Protein AF-A0A7W9FMF7-F1 (afdb_monomer)

Secondary structure (DSSP, 8-state):
--B-TTS-B--SSHHHHHHHHHHHHTTSS-------S--HHHHHHHHHHHHHHHHTS-HHHHHHHHHHHHHHHH--

Structure (mmCIF, N/CA/C/O backbone):
data_AF-A0A7W9FMF7-F1
#
_entry.id   AF-A0A7W9FMF7-F1
#
loop_
_atom_site.group_PDB
_atom_site.id
_atom_site.type_symbol
_atom_site.label_atom_id
_atom_site.label_alt_id
_atom_site.label_comp_id
_atom_site.label_asym_id
_atom_site.label_entity_id
_atom_site.label_seq_id
_atom_site.pdbx_PDB_ins_code
_atom_site.Cartn_x
_atom_site.Cartn_y
_atom_site.Cartn_z
_atom_site.occupancy
_atom_site.B_iso_or_equiv
_atom_site.auth_seq_id
_atom_site.auth_comp_id
_atom_site.auth_asym_id
_atom_site.auth_atom_id
_atom_site.pdbx_PDB_model_num
ATOM 1 N N . MET A 1 1 ? -1.276 -15.150 11.937 1.00 71.19 1 MET A N 1
ATOM 2 C CA . MET A 1 1 ? -2.557 -14.424 11.782 1.00 71.19 1 MET A CA 1
ATOM 3 C C . MET A 1 1 ? -2.424 -13.472 10.613 1.00 71.19 1 MET A C 1
ATOM 5 O O . MET A 1 1 ? -1.388 -12.815 10.549 1.00 71.19 1 MET A O 1
ATOM 9 N N . PRO A 1 2 ? -3.400 -13.412 9.697 1.00 82.56 2 PRO A N 1
ATOM 10 C CA . PRO A 1 2 ? -3.409 -12.400 8.654 1.00 82.56 2 PRO A CA 1
ATOM 11 C C . PRO A 1 2 ? -3.443 -10.993 9.252 1.00 82.56 2 PRO A C 1
ATOM 13 O O . PRO A 1 2 ? -4.006 -10.744 10.325 1.00 82.56 2 PRO A O 1
ATOM 16 N N . THR A 1 3 ? -2.810 -10.081 8.528 1.00 83.12 3 THR A N 1
ATOM 17 C CA . THR A 1 3 ? -2.695 -8.675 8.897 1.00 83.12 3 THR A CA 1
ATOM 18 C C . THR A 1 3 ? -3.659 -7.878 8.034 1.00 83.12 3 THR A C 1
ATOM 20 O O . THR A 1 3 ? -3.623 -7.977 6.810 1.00 83.12 3 THR A O 1
ATOM 23 N N . GLY A 1 4 ? -4.540 -7.104 8.663 1.00 79.50 4 GLY A N 1
ATOM 24 C CA . GLY A 1 4 ? -5.450 -6.220 7.944 1.00 79.50 4 GLY A CA 1
ATOM 25 C C . GLY A 1 4 ? -4.748 -4.970 7.396 1.00 79.50 4 GLY A C 1
ATOM 26 O O . GLY A 1 4 ? -3.568 -4.741 7.673 1.00 79.50 4 GLY A O 1
ATOM 27 N N . PRO A 1 5 ? -5.475 -4.123 6.648 1.00 80.50 5 PRO A N 1
ATOM 28 C CA . PRO A 1 5 ? -4.896 -3.020 5.876 1.00 80.50 5 PRO A CA 1
ATOM 29 C C . PRO A 1 5 ? -4.059 -2.027 6.690 1.00 80.50 5 PRO A C 1
ATOM 31 O O . PRO A 1 5 ? -3.112 -1.452 6.162 1.00 80.50 5 PRO A O 1
ATOM 34 N N . LYS A 1 6 ? -4.381 -1.830 7.975 1.00 78.69 6 LYS A N 1
ATOM 35 C CA . LYS A 1 6 ? -3.650 -0.928 8.876 1.00 78.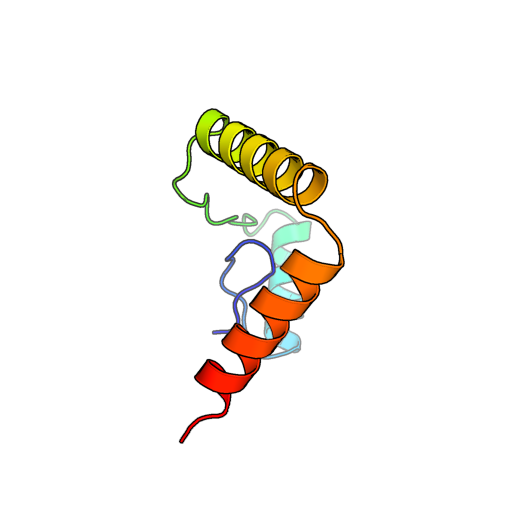69 6 LYS A CA 1
ATOM 36 C C . LYS A 1 6 ? -2.785 -1.670 9.901 1.00 78.69 6 LYS A C 1
ATOM 38 O O . LYS A 1 6 ? -2.581 -1.185 11.009 1.00 78.69 6 LYS A O 1
ATOM 43 N N . GLY A 1 7 ? -2.324 -2.882 9.590 1.00 78.5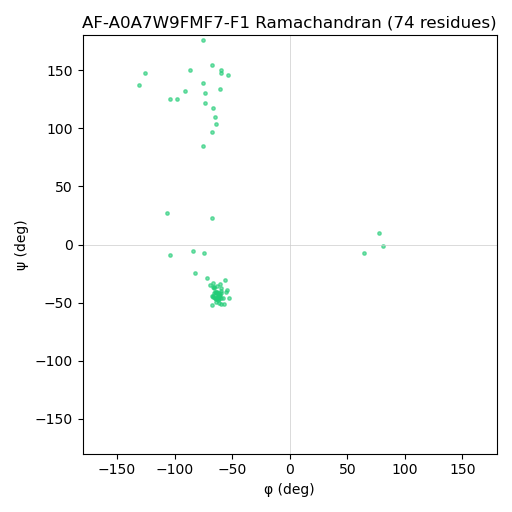6 7 GLY A N 1
ATOM 44 C CA . GLY A 1 7 ? -1.467 -3.646 10.504 1.00 78.56 7 GLY A CA 1
ATOM 45 C C . GLY A 1 7 ? -2.218 -4.391 11.617 1.00 78.56 7 GLY A C 1
ATOM 46 O O . GLY A 1 7 ? -1.603 -5.089 12.418 1.00 78.56 7 GLY A O 1
ATOM 47 N N . GLN A 1 8 ? -3.545 -4.275 11.685 1.00 84.50 8 GLN A N 1
ATOM 48 C CA . GLN A 1 8 ? -4.372 -4.970 12.676 1.00 84.50 8 GLN A CA 1
ATOM 49 C C . GLN A 1 8 ? -4.244 -6.498 12.552 1.00 84.50 8 GLN A C 1
ATOM 51 O O . GLN A 1 8 ? -4.358 -7.056 11.460 1.00 84.50 8 GLN A O 1
ATOM 56 N N . LYS A 1 9 ? -4.065 -7.205 13.669 1.00 84.50 9 LYS A N 1
ATOM 57 C CA . LYS A 1 9 ? -4.113 -8.674 13.672 1.00 84.50 9 LYS A CA 1
ATOM 58 C C . LYS A 1 9 ? -5.566 -9.120 13.515 1.00 84.50 9 LYS A C 1
ATOM 60 O O . LYS A 1 9 ? -6.441 -8.617 14.223 1.00 84.50 9 LYS A O 1
ATOM 65 N N . ARG A 1 10 ? -5.845 -10.035 12.587 1.00 86.62 10 ARG A N 1
ATOM 66 C CA . ARG A 1 10 ? -7.195 -10.571 12.362 1.00 86.62 10 ARG A CA 1
ATOM 67 C C . ARG A 1 10 ? -7.192 -12.104 12.434 1.00 86.62 10 ARG A C 1
ATOM 69 O O . ARG A 1 10 ? -6.177 -12.718 12.088 1.00 86.62 10 ARG A O 1
ATOM 76 N N . PRO A 1 11 ? -8.287 -12.724 12.912 1.00 89.31 11 PRO A N 1
ATOM 77 C CA . PRO A 1 11 ? -8.502 -14.158 12.752 1.00 89.31 11 PRO A CA 1
ATOM 78 C C . PRO A 1 11 ? -8.396 -14.556 11.277 1.00 89.31 11 PRO A C 1
ATOM 80 O O . PRO A 1 11 ? -8.711 -13.761 10.395 1.00 89.31 11 PRO A O 1
ATOM 83 N N . ALA A 1 12 ? -7.887 -15.757 11.009 1.00 87.69 12 ALA A N 1
ATOM 84 C CA . ALA A 1 12 ? -7.752 -16.248 9.636 1.00 87.69 12 ALA A CA 1
ATOM 85 C C . ALA A 1 12 ? -9.055 -16.838 9.097 1.00 87.69 12 ALA A C 1
ATOM 87 O O . ALA A 1 12 ? -9.259 -16.884 7.887 1.00 87.69 12 ALA A O 1
ATOM 88 N N . ASP A 1 13 ? -9.919 -17.294 9.996 1.00 92.69 13 ASP A N 1
ATOM 89 C CA . ASP A 1 13 ? -11.184 -17.913 9.667 1.00 92.69 13 ASP A CA 1
ATOM 90 C C . ASP A 1 13 ? -12.297 -16.869 9.484 1.00 92.69 13 ASP A C 1
ATOM 92 O O . ASP A 1 13 ? -12.295 -15.782 10.077 1.00 92.69 13 ASP A O 1
ATOM 96 N N . LEU A 1 14 ? -13.260 -17.214 8.626 1.00 89.25 14 LEU A N 1
ATOM 97 C CA . LEU A 1 14 ? -14.373 -16.337 8.263 1.00 89.25 14 LEU A CA 1
ATOM 98 C C . LEU A 1 14 ? -15.290 -16.050 9.457 1.00 89.25 14 LEU A C 1
ATOM 100 O O . LEU A 1 14 ? -15.706 -14.909 9.651 1.00 89.25 14 LEU A O 1
ATOM 104 N N . ILE A 1 15 ? -15.571 -17.069 10.274 1.00 94.62 15 ILE A N 1
ATOM 105 C CA . ILE A 1 15 ? -16.491 -16.970 11.414 1.00 94.62 15 ILE A CA 1
ATOM 106 C C . ILE A 1 15 ? -15.903 -16.051 12.489 1.00 94.62 15 ILE A C 1
ATOM 108 O O . ILE A 1 15 ? -16.536 -15.080 12.894 1.00 94.62 15 ILE A O 1
ATOM 112 N N . GLY A 1 16 ? -14.664 -16.295 12.904 1.00 92.56 16 GLY A N 1
ATOM 113 C CA . GLY A 1 16 ? -13.933 -15.486 13.872 1.00 92.56 16 GLY A CA 1
ATOM 114 C C . GLY A 1 16 ? -13.740 -14.051 13.395 1.00 92.56 16 GLY A C 1
ATOM 115 O O . GLY A 1 16 ? -13.822 -13.114 14.192 1.00 92.56 16 GLY A O 1
ATOM 116 N N . SER A 1 17 ? -13.565 -13.850 12.087 1.00 91.12 17 SER A N 1
ATOM 117 C CA . SER A 1 17 ? -13.556 -12.511 11.495 1.00 91.12 17 SER A CA 1
ATOM 118 C C . SER A 1 17 ? -14.912 -11.814 11.630 1.00 91.12 17 SER A C 1
ATOM 120 O O . SER A 1 17 ? -14.943 -10.659 12.056 1.00 91.12 17 SER A O 1
ATOM 122 N N . ALA A 1 18 ? -16.020 -12.500 11.335 1.00 92.50 18 ALA A N 1
ATOM 123 C CA . ALA A 1 18 ? -17.369 -11.951 11.482 1.00 92.50 18 ALA A CA 1
ATOM 124 C C . ALA A 1 18 ? -17.695 -11.601 12.945 1.00 92.50 18 ALA A C 1
ATOM 126 O O . ALA A 1 18 ? -18.168 -10.500 13.220 1.00 92.50 18 ALA A O 1
ATOM 127 N N . VAL A 1 19 ? -17.353 -12.480 13.894 1.00 94.12 19 VAL A N 1
ATOM 128 C CA . VAL A 1 19 ? -17.524 -12.230 15.337 1.00 94.12 19 VAL A CA 1
ATOM 129 C C . VAL A 1 19 ? -16.709 -11.018 15.787 1.00 94.12 19 VAL A C 1
ATOM 131 O O . VAL A 1 19 ? -17.227 -10.147 16.481 1.00 94.12 19 VAL A O 1
ATOM 134 N N . ARG A 1 20 ? -15.445 -10.905 15.360 1.00 90.06 20 ARG A N 1
ATOM 135 C CA . ARG A 1 20 ? -14.618 -9.728 15.666 1.00 90.06 20 ARG A CA 1
ATOM 136 C C . ARG A 1 20 ? -15.217 -8.444 15.090 1.00 90.06 20 ARG A C 1
ATOM 138 O O . ARG A 1 20 ? -15.196 -7.419 15.760 1.00 90.06 20 ARG A O 1
ATOM 145 N N . VAL A 1 21 ? -15.738 -8.477 13.862 1.00 90.81 21 VAL A N 1
ATOM 146 C CA . VAL A 1 21 ? -16.410 -7.314 13.255 1.00 90.81 21 VAL A CA 1
ATOM 147 C C . VAL A 1 21 ? -17.649 -6.919 14.058 1.00 90.81 21 VAL A C 1
ATOM 149 O O . VAL A 1 21 ? -17.809 -5.737 14.349 1.00 90.81 21 VAL A O 1
ATOM 152 N N . MET A 1 22 ? -18.473 -7.889 14.467 1.00 95.88 22 MET A N 1
ATOM 153 C CA . MET A 1 22 ? -19.638 -7.646 15.320 1.00 95.88 22 MET A CA 1
ATOM 154 C C . MET A 1 22 ? -19.235 -6.960 16.630 1.00 95.88 22 MET A C 1
ATOM 156 O O . MET A 1 22 ? -19.782 -5.910 16.941 1.00 95.88 22 MET A O 1
ATOM 160 N N . ARG A 1 23 ? -18.243 -7.49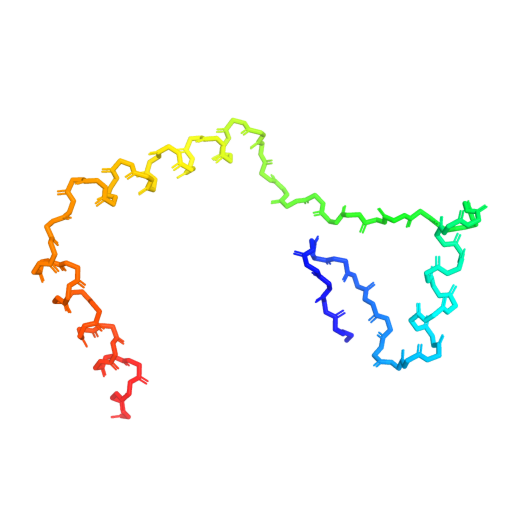9 17.352 1.00 94.38 23 ARG A N 1
ATOM 161 C CA . ARG A 1 23 ? -17.757 -6.933 18.624 1.00 94.38 23 ARG A CA 1
ATOM 162 C C . ARG A 1 23 ? -17.221 -5.513 18.487 1.00 94.38 23 ARG A C 1
ATOM 164 O O . ARG A 1 23 ? -17.426 -4.686 19.368 1.00 94.38 23 ARG A O 1
ATOM 171 N N . ILE A 1 24 ? -16.545 -5.218 17.377 1.00 92.25 24 ILE A N 1
ATOM 172 C CA . ILE A 1 24 ? -16.083 -3.858 17.081 1.00 92.25 24 ILE A CA 1
ATOM 173 C C . ILE A 1 24 ? -17.273 -2.924 16.840 1.00 92.25 24 ILE A C 1
ATOM 175 O O . ILE A 1 24 ? -17.304 -1.817 17.370 1.00 92.25 24 ILE A O 1
ATOM 179 N N . ALA A 1 25 ? -18.264 -3.366 16.063 1.00 93.00 25 ALA A N 1
ATOM 180 C CA . ALA A 1 25 ? -19.441 -2.564 15.743 1.00 93.00 25 ALA A CA 1
ATOM 181 C C . ALA A 1 25 ? -20.328 -2.291 16.970 1.00 93.00 25 ALA A C 1
ATOM 183 O O . ALA A 1 25 ? -20.926 -1.222 17.060 1.00 93.00 25 ALA A O 1
ATOM 184 N N . THR A 1 26 ? -20.395 -3.229 17.918 1.00 96.12 26 THR A N 1
ATOM 185 C CA . THR A 1 26 ? -21.136 -3.076 19.180 1.00 96.12 26 THR A CA 1
ATOM 186 C C . THR A 1 26 ? -20.342 -2.353 20.270 1.00 96.12 26 THR A C 1
ATOM 188 O O . THR A 1 26 ? -20.897 -2.063 21.326 1.00 96.12 26 THR A O 1
ATOM 191 N N . GLY A 1 27 ? -19.060 -2.048 20.038 1.00 90.81 27 GLY A N 1
ATOM 192 C CA . GLY A 1 27 ? -18.183 -1.394 21.014 1.00 90.81 27 GLY A CA 1
ATOM 193 C C . GLY A 1 27 ? -17.646 -2.317 22.115 1.00 90.81 27 GLY A C 1
ATOM 194 O O . GLY A 1 27 ? -17.037 -1.835 23.065 1.00 90.81 27 GLY A O 1
ATOM 195 N N . GLU A 1 28 ? -17.837 -3.631 21.991 1.00 92.56 28 GLU A N 1
ATOM 196 C CA . GLU A 1 28 ? -17.294 -4.640 22.910 1.00 92.56 28 GLU A CA 1
ATOM 197 C C . GLU A 1 28 ? -15.771 -4.804 22.746 1.00 92.56 28 GLU A C 1
ATOM 199 O O . GLU A 1 28 ? -15.063 -5.115 23.702 1.00 92.56 28 GLU A O 1
ATOM 204 N N . GLU A 1 29 ? -15.241 -4.556 21.543 1.00 89.81 29 GLU A N 1
ATOM 205 C CA . GLU A 1 29 ? -13.803 -4.583 21.260 1.00 89.81 29 GLU A CA 1
ATOM 206 C C . GLU A 1 29 ? -13.369 -3.321 20.497 1.00 89.81 29 GLU A C 1
ATOM 208 O O . GLU A 1 29 ? -14.024 -2.887 19.553 1.00 89.81 29 GLU A O 1
ATOM 213 N N . ALA A 1 30 ? -12.234 -2.724 20.870 1.00 84.06 30 ALA A N 1
ATOM 214 C CA . ALA A 1 30 ? -11.687 -1.581 20.141 1.00 84.06 30 ALA A CA 1
ATOM 215 C C . ALA A 1 30 ? -11.031 -2.023 18.822 1.00 84.06 30 ALA A C 1
ATOM 217 O O . ALA A 1 30 ? -10.267 -2.993 18.793 1.00 84.06 30 ALA A O 1
ATOM 218 N N . ASP A 1 31 ? -11.237 -1.266 17.738 1.00 84.44 31 ASP A N 1
ATOM 219 C CA . ASP A 1 31 ? -10.472 -1.469 16.503 1.00 84.44 31 ASP A CA 1
ATOM 220 C C . ASP A 1 31 ? -9.053 -0.915 16.671 1.00 84.44 31 ASP A C 1
ATOM 222 O O . ASP A 1 31 ? -8.752 0.237 16.350 1.00 84.44 31 ASP A O 1
ATOM 226 N N . GLN A 1 32 ? -8.175 -1.743 17.238 1.00 73.25 32 GLN A N 1
ATOM 227 C CA . GLN A 1 32 ? -6.777 -1.393 17.445 1.00 73.25 32 GLN A CA 1
ATOM 228 C C . GLN A 1 32 ? -6.057 -1.275 16.099 1.00 73.25 32 GLN A C 1
ATOM 230 O O . GLN A 1 32 ? -5.583 -2.253 15.511 1.00 73.25 32 GLN A O 1
ATOM 235 N N . VAL A 1 33 ? -5.949 -0.041 15.621 1.00 71.88 33 VAL A N 1
ATOM 236 C CA . VAL A 1 33 ? -5.038 0.323 14.543 1.00 71.88 33 VAL A CA 1
ATOM 237 C C . VAL A 1 33 ? -3.628 0.323 15.122 1.00 71.88 33 VAL A C 1
ATOM 239 O O . VAL A 1 33 ? -3.349 1.060 16.067 1.00 71.88 33 VAL A O 1
ATOM 242 N N . GLN A 1 34 ? 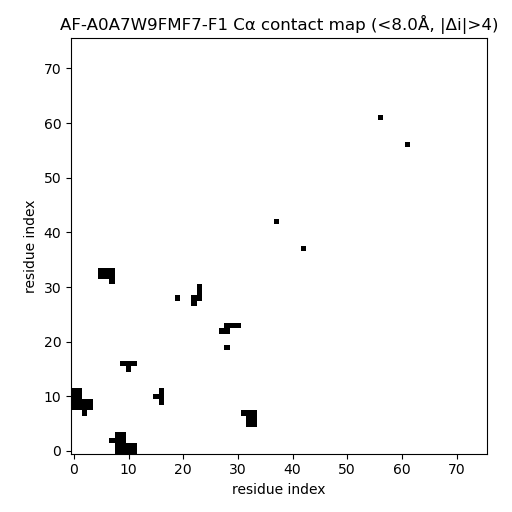-2.724 -0.486 14.563 1.00 65.19 34 GLN A N 1
ATOM 243 C CA . GLN A 1 34 ? -1.312 -0.341 14.902 1.00 65.19 34 GLN A CA 1
ATOM 244 C C . GLN A 1 34 ? -0.857 1.024 14.397 1.00 65.19 34 GLN A C 1
ATOM 246 O O . GLN A 1 34 ? -0.773 1.256 13.191 1.00 65.19 34 GLN A O 1
ATOM 251 N N . VAL A 1 35 ? -0.592 1.941 15.328 1.00 64.31 35 VAL A N 1
ATOM 252 C CA . VAL A 1 35 ? 0.059 3.201 14.996 1.00 64.31 35 VAL A CA 1
ATOM 253 C C . VAL A 1 35 ? 1.465 2.835 14.552 1.00 64.31 35 VAL A C 1
ATOM 255 O O . VAL A 1 35 ? 2.253 2.271 15.302 1.00 64.31 35 VAL A O 1
ATOM 258 N N . ASP A 1 36 ? 1.763 3.139 13.303 1.00 65.81 36 ASP A N 1
ATOM 259 C CA . ASP A 1 36 ? 2.952 2.778 12.542 1.00 65.81 36 ASP A CA 1
ATOM 260 C C . ASP A 1 36 ? 4.247 3.454 13.048 1.00 65.81 36 ASP A C 1
ATOM 262 O O . ASP A 1 36 ? 5.213 3.595 12.300 1.00 65.81 36 ASP A O 1
ATOM 266 N N . GLY A 1 37 ? 4.275 3.886 14.318 1.00 66.62 37 GLY A N 1
ATOM 267 C CA . GLY A 1 37 ? 5.416 4.458 15.047 1.00 66.62 37 GLY A CA 1
ATOM 268 C C . GLY A 1 37 ? 5.940 5.789 14.500 1.00 66.62 37 GLY A C 1
ATOM 269 O O . GLY A 1 37 ? 6.802 6.419 15.103 1.00 66.62 37 GLY A O 1
ATOM 270 N N . LYS A 1 38 ? 5.435 6.227 13.345 1.00 74.44 38 LYS A N 1
ATOM 271 C CA . LYS A 1 38 ? 5.883 7.415 12.622 1.00 74.44 38 LYS A CA 1
ATOM 272 C C . LYS A 1 38 ? 5.090 8.635 13.062 1.00 74.44 38 LYS A C 1
ATOM 274 O O . LYS A 1 38 ? 3.858 8.613 13.050 1.00 74.44 38 LYS A O 1
ATOM 279 N N . SER A 1 39 ? 5.800 9.724 13.351 1.00 80.81 39 SER A N 1
ATOM 280 C CA . SER A 1 39 ? 5.178 11.030 13.572 1.00 80.81 39 SER A CA 1
ATOM 281 C C . SER A 1 39 ? 4.392 11.475 12.332 1.00 80.81 39 SER A C 1
ATOM 283 O O . SER A 1 39 ? 4.744 11.137 11.195 1.00 80.81 39 SER A O 1
ATOM 285 N N . ALA A 1 40 ? 3.323 12.251 12.535 1.00 78.81 40 ALA A N 1
ATOM 286 C CA . ALA A 1 40 ? 2.507 12.780 11.439 1.00 78.81 40 ALA A CA 1
ATOM 287 C C . ALA A 1 40 ? 3.357 13.575 10.427 1.00 78.81 40 ALA A C 1
ATOM 289 O O . ALA A 1 40 ? 3.231 13.377 9.219 1.00 78.81 40 ALA A O 1
ATOM 290 N N . ALA A 1 41 ? 4.309 14.369 10.928 1.00 82.00 41 ALA A N 1
ATOM 291 C CA . ALA A 1 41 ? 5.261 15.118 10.113 1.00 82.00 41 ALA A CA 1
ATOM 292 C C . ALA A 1 41 ? 6.130 14.208 9.223 1.00 82.00 41 ALA A C 1
ATOM 294 O O . ALA A 1 41 ? 6.324 14.500 8.043 1.00 82.00 41 ALA A O 1
ATOM 295 N N . ALA A 1 42 ? 6.614 13.072 9.742 1.00 84.00 42 ALA A N 1
ATOM 296 C CA . ALA A 1 42 ? 7.415 12.131 8.957 1.00 84.00 42 ALA A CA 1
ATOM 297 C C . ALA A 1 42 ? 6.604 11.485 7.820 1.00 84.00 42 ALA A C 1
ATOM 299 O O . ALA A 1 42 ? 7.123 11.293 6.718 1.00 84.00 42 ALA A O 1
ATOM 300 N N . LYS A 1 43 ? 5.320 11.180 8.059 1.00 83.94 43 LYS A N 1
ATOM 301 C CA . LYS A 1 43 ? 4.417 10.656 7.019 1.00 83.94 43 LYS A CA 1
ATOM 302 C C . LYS A 1 43 ? 4.185 11.677 5.912 1.00 83.94 43 LYS A C 1
ATOM 304 O O . LYS A 1 43 ? 4.271 11.340 4.731 1.00 83.94 43 LYS A O 1
ATOM 309 N N . GLU A 1 44 ? 3.913 12.919 6.294 1.00 85.38 44 GLU A N 1
ATOM 310 C CA . GLU A 1 44 ? 3.661 14.001 5.350 1.00 85.38 44 GLU A CA 1
ATOM 311 C C . GLU A 1 44 ? 4.900 14.297 4.495 1.00 85.38 44 GLU A C 1
ATOM 313 O O . GLU A 1 44 ? 4.811 14.355 3.266 1.00 85.38 44 GLU A O 1
ATOM 318 N N . LEU A 1 45 ? 6.071 14.401 5.127 1.00 88.81 45 LEU A N 1
ATOM 319 C CA . LEU A 1 45 ? 7.334 14.660 4.440 1.00 88.81 45 LEU A CA 1
ATOM 320 C C . LEU A 1 45 ? 7.710 13.511 3.494 1.00 88.81 45 LEU A C 1
ATOM 322 O O . LEU A 1 45 ? 8.096 13.763 2.351 1.00 88.81 45 LEU A O 1
ATOM 326 N N . GLY A 1 46 ? 7.528 12.255 3.917 1.00 88.75 46 GLY A N 1
ATOM 327 C CA . GLY A 1 46 ? 7.758 11.085 3.066 1.00 88.75 46 GLY A CA 1
ATOM 328 C C . GLY A 1 46 ? 6.858 11.064 1.827 1.00 88.75 46 GLY A C 1
ATOM 329 O O . GLY A 1 46 ? 7.336 10.822 0.717 1.00 88.75 46 GLY A O 1
ATOM 330 N N . SER A 1 47 ? 5.571 11.386 1.996 1.00 88.81 47 SER A N 1
ATOM 331 C CA . SER A 1 47 ? 4.614 11.498 0.887 1.00 88.81 47 SER A CA 1
ATOM 332 C C . SER A 1 47 ? 5.005 12.610 -0.092 1.00 88.81 47 SER A C 1
ATOM 334 O O . SER A 1 47 ? 5.087 12.368 -1.299 1.00 88.81 47 SER A O 1
ATOM 336 N N . LYS A 1 48 ? 5.334 13.808 0.412 1.00 92.50 48 LYS A N 1
ATOM 337 C CA . LYS A 1 48 ? 5.794 14.939 -0.415 1.00 92.50 48 LYS A CA 1
ATOM 338 C C . LYS A 1 48 ? 7.067 14.596 -1.193 1.00 92.50 48 LYS A C 1
ATOM 340 O O . LYS A 1 48 ? 7.130 14.833 -2.398 1.00 92.50 48 LYS A O 1
ATOM 345 N N . GLY A 1 49 ? 8.055 13.993 -0.532 1.00 92.62 49 GLY A N 1
ATOM 346 C CA . GLY A 1 49 ? 9.311 13.588 -1.165 1.00 92.62 49 GLY A CA 1
ATOM 347 C C . GLY A 1 49 ? 9.114 12.534 -2.258 1.00 92.62 49 GLY A C 1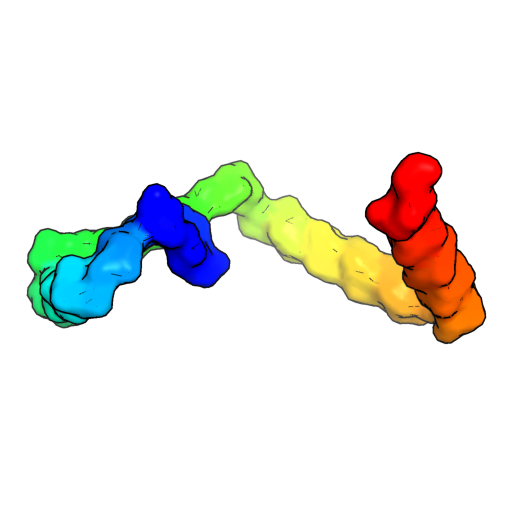
ATOM 348 O O . GLY A 1 49 ? 9.699 12.643 -3.336 1.00 92.62 49 GLY A O 1
ATOM 349 N N . GLY A 1 50 ? 8.253 11.541 -2.012 1.00 91.38 50 GLY A N 1
ATOM 350 C CA . GLY A 1 50 ? 7.904 10.515 -2.995 1.00 91.38 50 GLY A CA 1
ATOM 351 C C . GLY A 1 50 ? 7.212 11.090 -4.233 1.00 91.38 50 GLY A C 1
ATOM 352 O O . GLY A 1 50 ? 7.618 10.779 -5.352 1.00 91.38 50 GLY A O 1
ATOM 353 N N . LYS A 1 51 ? 6.226 11.976 -4.037 1.00 92.19 51 LYS A N 1
ATOM 354 C CA . LYS A 1 51 ? 5.516 12.658 -5.132 1.00 92.19 51 LYS A CA 1
ATOM 355 C C . LYS A 1 51 ? 6.463 13.483 -5.996 1.00 92.19 51 LYS A C 1
ATOM 357 O O . LYS A 1 51 ? 6.528 13.262 -7.200 1.00 92.19 51 LYS A O 1
ATOM 362 N N . LYS A 1 52 ? 7.283 14.335 -5.376 1.00 93.44 52 LYS A N 1
ATOM 363 C CA . LYS A 1 52 ? 8.231 15.184 -6.108 1.00 93.44 52 LYS A CA 1
ATOM 364 C C . LYS A 1 52 ? 9.280 14.370 -6.868 1.00 93.44 52 LYS A C 1
ATOM 366 O O . LYS A 1 52 ? 9.665 14.721 -7.978 1.00 93.44 52 LYS A O 1
ATOM 371 N N . ARG A 1 53 ? 9.722 13.238 -6.307 1.00 90.38 53 ARG A N 1
ATOM 372 C CA . ARG A 1 53 ? 10.608 12.301 -7.015 1.00 90.38 53 ARG A CA 1
ATOM 373 C C . ARG A 1 53 ? 9.927 11.685 -8.236 1.00 90.38 53 ARG A C 1
ATOM 375 O O . ARG A 1 53 ? 10.588 11.519 -9.254 1.00 90.38 53 ARG A O 1
ATOM 382 N N . ALA A 1 54 ? 8.649 11.326 -8.132 1.00 88.88 54 ALA A N 1
ATOM 383 C CA . ALA A 1 54 ? 7.901 10.770 -9.253 1.00 88.88 54 ALA A CA 1
ATOM 384 C C . ALA A 1 54 ? 7.694 11.813 -10.361 1.00 88.88 54 ALA A C 1
ATOM 386 O O . ALA A 1 54 ? 7.937 11.503 -11.523 1.00 88.88 54 ALA A O 1
ATOM 387 N N . GLU A 1 55 ? 7.321 13.043 -9.999 1.00 91.50 55 GLU A N 1
ATOM 388 C CA . GLU A 1 55 ? 7.171 14.174 -10.926 1.00 91.50 55 GLU A CA 1
ATOM 389 C C . GLU A 1 55 ? 8.468 14.462 -11.690 1.00 91.50 55 GLU A C 1
ATOM 391 O O . GLU A 1 55 ? 8.453 14.564 -12.912 1.00 91.50 55 GLU A O 1
ATOM 396 N N . ASN A 1 56 ? 9.604 14.501 -10.989 1.00 92.56 56 ASN A N 1
ATOM 397 C CA . ASN A 1 56 ? 10.904 14.806 -11.591 1.00 92.56 56 ASN A CA 1
ATOM 398 C C . ASN A 1 56 ? 11.494 13.663 -12.437 1.00 92.56 56 ASN A C 1
ATOM 400 O O . ASN A 1 56 ? 12.544 13.837 -13.053 1.00 92.56 56 ASN A O 1
ATOM 404 N N . MET A 1 57 ? 10.892 12.471 -12.435 1.00 92.75 57 MET A N 1
ATOM 405 C CA . MET A 1 57 ? 11.444 11.310 -13.129 1.00 92.75 57 MET A CA 1
ATOM 406 C C . MET A 1 57 ? 10.796 11.125 -14.498 1.00 92.75 57 MET A C 1
ATOM 408 O O . MET A 1 57 ? 9.576 10.951 -14.588 1.00 92.75 57 MET A O 1
ATOM 412 N N . THR A 1 58 ? 11.623 11.070 -15.544 1.00 94.81 58 THR A N 1
ATOM 413 C CA . THR A 1 58 ? 11.151 10.827 -16.912 1.00 94.81 58 THR A CA 1
ATOM 414 C C . THR A 1 58 ? 10.608 9.400 -17.078 1.00 94.81 58 THR A C 1
ATOM 416 O O . THR A 1 58 ? 11.015 8.493 -16.335 1.00 94.81 58 THR A O 1
ATOM 419 N N . PRO A 1 59 ? 9.691 9.164 -18.033 1.00 93.00 59 PRO A N 1
ATOM 420 C CA . PRO A 1 59 ? 9.159 7.830 -18.317 1.00 93.00 59 PRO A CA 1
ATOM 421 C C . PRO A 1 59 ? 10.247 6.788 -18.613 1.00 93.00 59 PRO A C 1
ATOM 423 O O . PRO A 1 59 ? 10.173 5.661 -18.122 1.00 93.00 59 PRO A O 1
ATOM 426 N N . GLU A 1 60 ? 11.296 7.171 -19.338 1.00 94.06 60 GLU A N 1
ATOM 427 C CA . GLU A 1 60 ? 12.412 6.298 -19.720 1.00 94.06 60 GLU A CA 1
ATOM 428 C C . GLU A 1 60 ? 13.203 5.877 -18.484 1.00 94.06 60 GLU A C 1
ATOM 430 O O . GLU A 1 60 ? 13.495 4.694 -18.293 1.00 94.06 60 GLU A O 1
ATOM 435 N N . ARG A 1 61 ? 13.482 6.832 -17.586 1.00 94.06 61 ARG A N 1
ATOM 436 C CA . ARG A 1 61 ? 14.184 6.548 -16.334 1.00 94.06 61 ARG A CA 1
ATOM 437 C C . ARG A 1 61 ? 13.356 5.653 -15.410 1.00 94.06 61 ARG A C 1
ATOM 439 O O . ARG A 1 61 ? 13.921 4.775 -14.757 1.00 94.06 61 ARG A O 1
ATOM 446 N N . ARG A 1 62 ? 12.026 5.820 -15.373 1.00 92.81 62 ARG A N 1
ATOM 447 C CA . ARG A 1 62 ? 11.124 4.908 -14.639 1.00 92.81 62 ARG A CA 1
ATOM 448 C C . ARG A 1 62 ? 11.182 3.493 -15.216 1.00 92.81 62 ARG A C 1
ATOM 450 O O . ARG A 1 62 ? 11.309 2.536 -14.451 1.00 92.81 62 ARG A O 1
ATOM 457 N N . ALA A 1 63 ? 11.123 3.362 -16.542 1.00 94.62 63 ALA A N 1
ATOM 458 C CA . A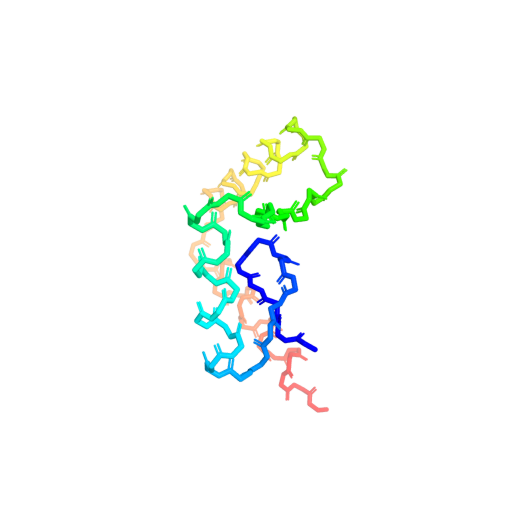LA A 1 63 ? 11.181 2.075 -17.231 1.00 94.62 63 ALA A CA 1
ATOM 459 C C . ALA A 1 63 ? 12.523 1.357 -17.002 1.00 94.62 63 ALA A C 1
ATOM 461 O O . ALA A 1 63 ? 12.549 0.152 -16.750 1.00 94.62 63 ALA A O 1
ATOM 462 N N . GLU A 1 64 ? 13.633 2.095 -17.018 1.00 96.19 64 GLU A N 1
ATOM 463 C CA . GLU A 1 64 ? 14.966 1.568 -16.722 1.00 96.19 64 GLU A CA 1
ATOM 464 C C . GLU A 1 64 ? 15.061 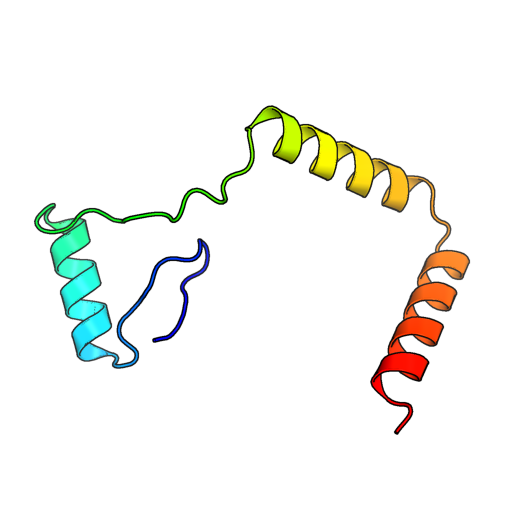1.014 -15.291 1.00 96.19 64 GLU A C 1
ATOM 466 O O . GLU A 1 64 ? 15.529 -0.108 -15.085 1.00 96.19 64 GLU A O 1
ATOM 471 N N . ILE A 1 65 ? 14.577 1.767 -14.296 1.00 94.75 65 ILE A N 1
ATOM 472 C CA . ILE A 1 65 ? 14.558 1.325 -12.893 1.00 94.75 65 ILE A CA 1
ATOM 473 C C . ILE A 1 65 ? 13.692 0.071 -12.736 1.00 94.75 65 ILE A C 1
ATOM 475 O O . ILE A 1 65 ? 14.107 -0.873 -12.062 1.00 94.75 65 ILE A O 1
ATOM 479 N N . ALA A 1 66 ? 12.519 0.036 -13.376 1.00 94.50 66 ALA A N 1
ATOM 480 C CA . ALA A 1 66 ? 11.628 -1.121 -13.339 1.00 94.50 66 ALA A CA 1
ATOM 481 C C . ALA A 1 66 ? 12.288 -2.373 -13.939 1.00 94.50 66 ALA A C 1
ATOM 483 O O . ALA A 1 66 ? 12.226 -3.444 -13.333 1.00 94.50 66 ALA A O 1
ATOM 484 N N . ARG A 1 67 ? 12.983 -2.233 -15.076 1.00 95.69 67 ARG A N 1
ATOM 485 C CA . ARG A 1 67 ? 13.723 -3.331 -15.715 1.00 95.69 67 ARG A CA 1
ATOM 486 C C . ARG A 1 67 ? 14.822 -3.874 -14.804 1.00 95.69 67 ARG A C 1
ATOM 488 O O . ARG A 1 67 ? 14.837 -5.069 -14.532 1.00 95.69 67 ARG A O 1
ATOM 495 N N . ARG A 1 68 ? 15.665 -2.998 -14.244 1.00 96.12 68 ARG A N 1
ATOM 496 C CA . ARG A 1 68 ? 16.730 -3.388 -13.297 1.00 96.12 68 ARG A CA 1
ATOM 497 C C . ARG A 1 68 ? 16.173 -4.074 -12.045 1.00 96.12 68 ARG A C 1
ATOM 499 O O . ARG A 1 68 ? 16.758 -5.032 -11.545 1.00 96.12 68 ARG A O 1
ATOM 506 N N . ALA A 1 69 ? 15.046 -3.590 -11.520 1.00 95.88 69 ALA A N 1
ATOM 507 C CA . ALA A 1 69 ? 14.390 -4.193 -10.362 1.00 95.88 69 ALA A CA 1
ATOM 508 C C . ALA A 1 69 ? 13.847 -5.596 -10.676 1.00 95.88 69 ALA A C 1
ATOM 510 O O . ALA A 1 69 ? 14.010 -6.508 -9.864 1.00 95.88 69 ALA A O 1
ATOM 511 N N . ALA A 1 70 ? 13.243 -5.778 -11.854 1.00 95.81 70 ALA A N 1
ATOM 512 C CA . ALA A 1 70 ? 12.785 -7.078 -12.327 1.00 95.81 70 ALA A CA 1
ATOM 513 C C . ALA A 1 70 ? 13.962 -8.040 -12.537 1.00 95.81 70 ALA A C 1
ATOM 515 O O . ALA A 1 70 ? 13.945 -9.134 -11.982 1.00 95.81 70 ALA A O 1
ATOM 516 N N . GLU A 1 71 ? 15.012 -7.618 -13.243 1.00 96.44 71 GLU A N 1
ATOM 517 C CA . GLU A 1 71 ? 16.235 -8.409 -13.429 1.00 96.44 71 GLU A CA 1
ATOM 518 C C . GLU A 1 71 ? 16.811 -8.874 -12.092 1.00 96.44 71 GLU A C 1
ATOM 520 O O . GLU A 1 71 ? 17.114 -10.050 -11.938 1.00 96.44 71 GLU A O 1
ATOM 525 N N . LYS A 1 72 ? 16.907 -7.990 -11.090 1.00 95.81 72 LYS A N 1
ATOM 526 C CA . LYS A 1 72 ? 17.407 -8.361 -9.759 1.00 95.81 72 LYS A CA 1
ATOM 527 C C . LYS A 1 72 ? 16.480 -9.325 -9.015 1.00 95.81 72 LYS A C 1
ATOM 529 O O . LYS A 1 72 ? 16.970 -10.183 -8.292 1.00 95.81 72 LYS A O 1
ATOM 534 N N . ARG A 1 73 ? 15.160 -9.176 -9.156 1.00 94.69 73 ARG A N 1
ATOM 535 C CA . ARG A 1 73 ? 14.172 -10.066 -8.526 1.00 94.69 73 ARG A CA 1
ATOM 536 C C . ARG A 1 73 ? 14.177 -11.4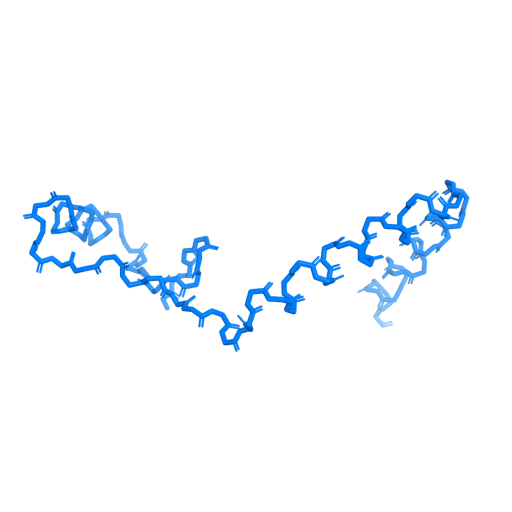66 -9.142 1.00 94.69 73 ARG A C 1
ATOM 538 O O . ARG A 1 73 ? 13.918 -12.428 -8.429 1.00 94.69 73 ARG A O 1
ATOM 545 N N . TRP A 1 74 ? 14.419 -11.556 -10.448 1.00 94.62 74 TRP A N 1
ATOM 546 C CA . TRP A 1 74 ? 14.308 -12.795 -11.221 1.00 94.62 74 TRP A CA 1
ATOM 547 C C . TRP A 1 74 ? 15.652 -13.438 -11.568 1.00 94.62 74 TRP A C 1
ATOM 549 O O . TRP A 1 74 ? 15.670 -14.582 -12.016 1.00 94.62 74 TRP A O 1
ATOM 559 N N . ARG A 1 75 ? 16.775 -12.753 -11.326 1.00 83.31 75 ARG A N 1
ATOM 560 C CA . ARG A 1 75 ? 18.093 -13.388 -11.272 1.00 83.31 75 ARG A CA 1
ATOM 561 C C . ARG A 1 75 ? 18.105 -14.369 -10.102 1.00 83.31 75 ARG A C 1
ATOM 563 O O . ARG A 1 75 ? 18.166 -13.958 -8.946 1.00 83.31 75 ARG A O 1
ATOM 570 N N . LYS A 1 76 ? 18.002 -15.652 -10.436 1.00 58.59 76 LYS A N 1
ATOM 571 C CA . LYS A 1 76 ? 18.508 -16.746 -9.609 1.00 58.59 76 LYS A CA 1
ATOM 572 C C . LYS A 1 76 ? 20.029 -16.676 -9.562 1.00 58.59 76 LYS A C 1
ATOM 574 O O . LYS A 1 76 ? 20.619 -16.393 -10.630 1.00 58.59 76 LYS A O 1
#

Foldseek 3Di:
DDADPQRDDADPDPVRRVVVVVCCVVVVDPPDRPPPPDDPVRVVVVVVVVVVVVVPDDPVNVVVVVVVVVCVVPVD

Radius of gyration: 19.8 Å; Cα contacts (8 Å, |Δi|>4): 32; chains: 1; bounding box: 40×33×43 Å

Solvent-accessible surface area (backbone atoms only — not comparable to full-atom values): 4588 Å² total; per-residue (Å²): 116,52,66,46,98,57,63,24,82,38,61,79,49,71,66,59,38,50,54,52,50,50,33,38,75,72,65,79,36,81,84,66,63,53,74,84,85,65,54,71,67,57,53,53,51,52,51,53,53,52,51,54,52,54,71,76,48,53,72,66,60,52,50,51,52,52,50,54,52,49,50,62,71,67,56,124

Sequence (76 aa):
MPTGP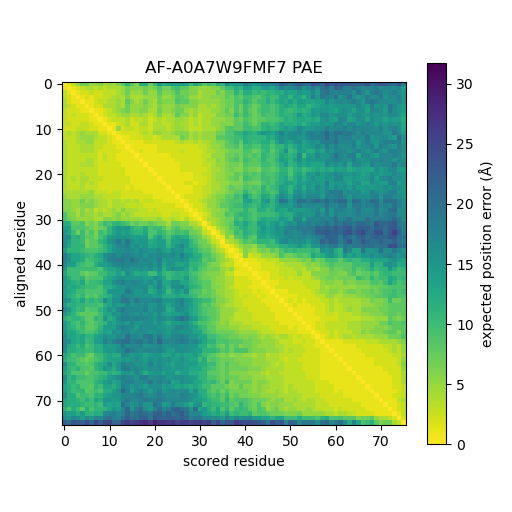KGQKRPADLIGSAVRVMRIATGEEADQVQVDGKSAAAKELGSKGGKKRAENMTPERRAEIARRAAEKRWRK

Mean predicted aligned error: 9.32 Å

Organism: NCBI:txid81895

pLDDT: mean 87.43, std 8.79, range [58.59, 96.44]